Protein AF-A0A811N0Z6-F1 (afdb_monomer)

Radius of gyration: 37.52 Å; Cα contacts (8 Å, |Δi|>4): 22; chains: 1; bounding box: 80×69×91 Å

Foldseek 3Di:
DCVLVVVVVVDPPPVVVSVVVVVVVVVVVVVVVVVVVVVVVVLVVLLVVCCVVPPCVSVVDPDSCVVVVVVVVVVVVVVVVVVVVVVVVVVVVVPPDDDPDDPPDDDDDDDDDDDDDDDDDDDDDDDDDDD

InterPro domains:
  IPR015425 Formin, FH2 domain [PF02181] (10-78)
  IPR015425 Formin, FH2 domain [PS51444] (1-104)
  IPR027643 Formin-like family, p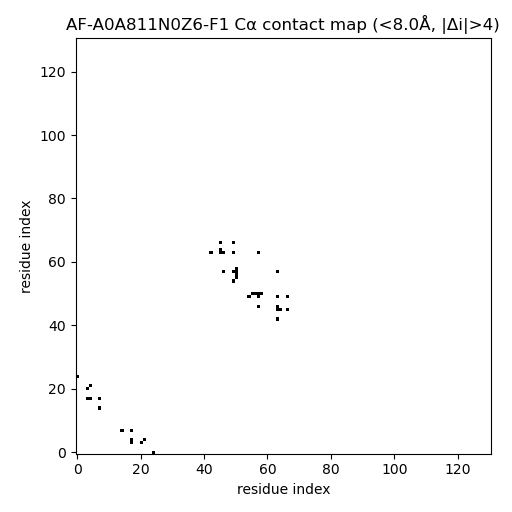lant [PTHR23213] (9-102)
  IPR042201 Formin, FH2 domain superfamily [G3DSA:1.20.58.2220] (2-93)

Nearest PDB structures (foldseek):
  7n61-assembly1_1E  TM=3.082E-01  e=3.067E+00  Chlamydomonas reinhardtii

Solvent-accessible surface area (backbone atoms only — not comparable to full-atom values): 8528 Å² total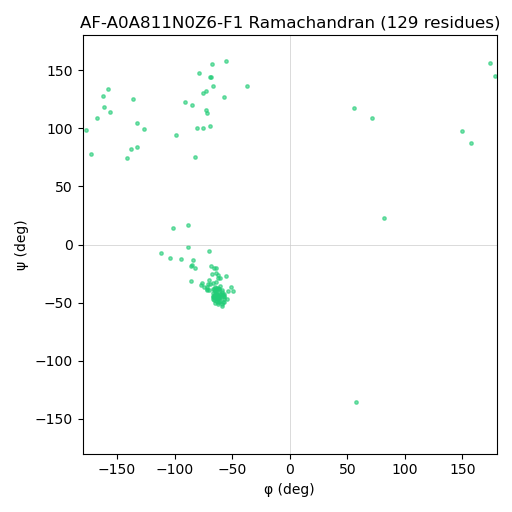; per-residue (Å²): 122,71,67,61,67,57,48,52,79,76,41,85,73,61,57,72,55,51,53,53,50,51,54,49,51,54,50,51,54,51,52,55,50,49,53,49,54,49,49,54,53,52,52,49,51,45,48,56,54,39,34,73,80,48,44,77,56,46,77,72,51,92,53,80,69,51,61,59,54,52,52,53,54,51,52,52,51,50,54,51,53,54,51,53,53,60,52,51,62,54,52,71,71,59,74,79,73,85,82,80,77,84,82,87,81,80,89,80,90,83,91,84,87,85,90,81,80,91,83,88,82,90,83,88,83,88,83,86,86,84,130

Secondary structure (DSSP, 8-state):
-HHHHHHHTT-STTHHHHHHHHHHHHHHHHHHHHHHHHHHHHHHHHHHHHHHHHTTHHHH-S-TTHHHHHHHHHHHHHHHHHHHHHHHHHHHHHTT-----------------------------------

pLDDT: mean 76.17, std 20.19, range [36.19, 98.56]

Structure (mmCIF, N/CA/C/O backbone):
data_AF-A0A811N0Z6-F1
#
_entry.id   AF-A0A811N0Z6-F1
#
loop_
_atom_site.group_PDB
_atom_site.id
_atom_site.type_symbol
_atom_site.label_atom_id
_atom_site.label_alt_id
_atom_site.label_comp_id
_atom_site.label_asym_id
_atom_site.label_entity_id
_atom_site.label_seq_id
_atom_site.pdbx_PDB_ins_code
_atom_site.Cartn_x
_atom_site.Cartn_y
_atom_site.Cartn_z
_atom_site.occupancy
_atom_site.B_iso_or_equiv
_atom_site.auth_seq_id
_atom_site.auth_comp_id
_atom_site.auth_asym_id
_atom_site.auth_atom_id
_atom_site.pdbx_PDB_model_num
ATOM 1 N N . MET A 1 1 ? -19.349 0.022 17.210 1.00 63.56 1 MET A N 1
ATOM 2 C CA . MET A 1 1 ? -18.604 -0.468 18.395 1.00 63.56 1 MET A CA 1
ATOM 3 C C . MET A 1 1 ? -19.168 0.039 19.726 1.00 63.56 1 MET A C 1
ATOM 5 O O . MET A 1 1 ? -19.389 -0.771 20.612 1.00 63.56 1 MET A O 1
ATOM 9 N N . LYS A 1 2 ? -19.481 1.335 19.881 1.00 74.19 2 LYS A N 1
ATOM 10 C CA . LYS A 1 2 ? -19.922 1.920 21.170 1.00 74.19 2 LYS A CA 1
ATOM 11 C C . LYS A 1 2 ? -21.257 1.392 21.732 1.00 74.19 2 LYS A C 1
ATOM 13 O O . LYS A 1 2 ? -21.490 1.503 22.930 1.00 74.19 2 LYS A O 1
ATOM 18 N N . SER A 1 3 ? -22.112 0.797 20.900 1.00 78.12 3 SER A N 1
ATOM 19 C CA . SER A 1 3 ? -23.455 0.347 21.294 1.00 78.12 3 SER A CA 1
ATOM 20 C C . SER A 1 3 ? -23.458 -0.767 22.351 1.00 78.12 3 SER A C 1
ATOM 22 O O . SER A 1 3 ? -24.340 -0.778 23.201 1.00 78.12 3 SER A O 1
ATOM 24 N N . ILE A 1 4 ? -22.460 -1.663 22.359 1.00 76.62 4 ILE A N 1
ATOM 25 C CA . ILE A 1 4 ? -22.379 -2.739 23.367 1.00 76.62 4 ILE A CA 1
ATOM 26 C C . ILE A 1 4 ? -22.007 -2.186 24.751 1.00 76.62 4 ILE A C 1
ATOM 28 O O . ILE A 1 4 ? -22.590 -2.596 25.751 1.00 76.62 4 ILE A O 1
ATOM 32 N N . LEU A 1 5 ? -21.112 -1.197 24.814 1.00 74.75 5 LEU A N 1
ATOM 33 C CA . LEU A 1 5 ? -20.751 -0.537 26.077 1.00 74.75 5 LEU A CA 1
ATOM 34 C C . LEU A 1 5 ? -21.913 0.289 26.653 1.00 74.75 5 LEU A C 1
ATOM 36 O O . LEU A 1 5 ? -21.991 0.512 27.859 1.00 74.75 5 LEU A O 1
ATOM 40 N N . LEU A 1 6 ? -22.831 0.751 25.799 1.00 78.25 6 LEU A N 1
ATOM 41 C CA . LEU A 1 6 ? -24.047 1.433 26.241 1.00 78.25 6 LEU A CA 1
ATOM 42 C C . LEU A 1 6 ? -25.034 0.452 26.895 1.00 78.25 6 LEU A C 1
ATOM 44 O O . LEU A 1 6 ? -25.679 0.800 27.881 1.00 78.25 6 LEU A O 1
ATOM 48 N N . LEU A 1 7 ? -25.112 -0.774 26.368 1.00 76.69 7 LEU A N 1
ATOM 49 C CA . LEU A 1 7 ? -25.979 -1.836 26.877 1.00 76.69 7 LEU A CA 1
ATOM 50 C C . LEU A 1 7 ? -25.492 -2.389 28.227 1.00 76.69 7 LEU A C 1
ATOM 52 O O . LEU A 1 7 ? -26.315 -2.688 29.087 1.00 76.69 7 LEU A O 1
ATOM 56 N N . GLU A 1 8 ? -24.173 -2.445 28.449 1.00 75.56 8 GLU A N 1
ATOM 57 C CA . GLU A 1 8 ? -23.574 -2.789 29.753 1.00 75.56 8 GLU A CA 1
ATOM 58 C C . GLU A 1 8 ? -24.119 -1.899 30.879 1.00 75.56 8 GLU A C 1
ATOM 60 O O . GLU A 1 8 ? -24.441 -2.375 31.963 1.00 75.56 8 GLU A O 1
ATOM 65 N N . LYS A 1 9 ? -24.296 -0.598 30.612 1.00 77.88 9 LYS A N 1
ATOM 66 C CA . LYS A 1 9 ? -24.842 0.344 31.602 1.00 77.88 9 LYS A CA 1
ATOM 67 C C . LYS A 1 9 ? -26.316 0.103 31.926 1.00 77.88 9 LYS A C 1
ATOM 69 O O . LYS A 1 9 ? -26.796 0.607 32.936 1.00 77.88 9 LYS A O 1
ATOM 74 N N . GLN A 1 10 ? -27.037 -0.612 31.067 1.00 80.19 10 GLN A N 1
ATOM 75 C CA . GLN A 1 10 ? -28.477 -0.844 31.183 1.00 80.19 10 GLN A CA 1
ATOM 76 C C . GLN A 1 10 ? -28.820 -2.257 31.677 1.00 80.19 10 GLN A C 1
ATOM 78 O O . GLN A 1 10 ? -29.968 -2.501 32.039 1.00 80.19 10 GLN A O 1
ATOM 83 N N . CYS A 1 11 ? -27.856 -3.184 31.721 1.00 72.69 11 CYS A N 1
ATOM 84 C CA . CYS A 1 11 ? -28.086 -4.569 32.122 1.00 72.69 11 CYS A CA 1
ATOM 85 C C . CYS A 1 11 ? -26.995 -5.068 33.078 1.00 72.69 11 CYS A C 1
ATOM 87 O O . CYS A 1 11 ? -25.808 -5.040 32.766 1.00 72.69 11 CYS A O 1
ATOM 89 N N . THR A 1 12 ? -27.396 -5.569 34.249 1.00 75.81 12 THR A N 1
ATOM 90 C CA . THR A 1 12 ? -26.465 -6.113 35.251 1.00 75.81 12 THR A CA 1
ATOM 91 C C . THR A 1 12 ? -26.102 -7.579 34.996 1.00 75.81 12 THR A C 1
ATOM 93 O O . THR A 1 12 ? -25.082 -8.047 35.497 1.00 75.81 12 THR A O 1
ATOM 96 N N . GLN A 1 13 ? -26.878 -8.301 34.182 1.00 83.19 13 GLN A N 1
ATOM 97 C CA . GLN A 1 13 ? -26.584 -9.675 33.771 1.00 83.19 13 GLN A CA 1
ATOM 98 C C . GLN A 1 13 ? -25.526 -9.697 32.654 1.00 83.19 13 GLN A C 1
ATOM 100 O O . GLN A 1 13 ? -25.473 -8.803 31.818 1.00 83.19 13 GLN A O 1
ATOM 105 N N . GLY A 1 14 ? -24.679 -10.731 32.616 1.00 83.94 14 GLY A N 1
ATOM 106 C CA . GLY A 1 14 ? -23.710 -10.901 31.525 1.00 83.94 14 GLY A CA 1
ATOM 107 C C . GLY A 1 14 ? -22.419 -10.085 31.664 1.00 83.94 14 GLY A C 1
ATOM 108 O O . GLY A 1 14 ? -21.730 -9.876 30.671 1.00 83.94 14 GLY A O 1
ATOM 109 N N . GLN A 1 15 ? -22.038 -9.674 32.879 1.00 86.19 15 GLN A N 1
ATOM 110 C CA . GLN A 1 15 ? -20.798 -8.918 33.145 1.00 86.19 15 GLN A CA 1
ATOM 111 C C . GLN A 1 15 ? -19.545 -9.547 32.514 1.00 86.19 15 GLN A C 1
ATOM 113 O O . GLN A 1 15 ? -18.727 -8.844 31.925 1.00 86.19 15 GLN A O 1
ATOM 118 N N . ASN A 1 16 ? -19.426 -10.879 32.549 1.00 89.56 16 ASN A N 1
ATOM 119 C CA . ASN A 1 16 ? -18.313 -11.590 31.911 1.00 89.56 16 ASN A CA 1
ATOM 120 C C . ASN A 1 16 ? -18.277 -11.381 30.389 1.00 89.56 16 ASN A C 1
ATOM 122 O O . ASN A 1 16 ? -17.199 -11.239 29.818 1.00 89.56 16 ASN A O 1
ATOM 126 N N . PHE A 1 17 ? -19.437 -11.334 29.728 1.00 89.31 17 PHE A N 1
ATOM 127 C CA . PHE A 1 17 ? -19.516 -11.039 28.299 1.00 89.31 17 PHE A CA 1
ATOM 128 C C . PHE A 1 17 ? -19.085 -9.597 28.014 1.00 89.31 17 PHE A C 1
ATOM 130 O O . PHE A 1 17 ? -18.256 -9.380 27.135 1.00 89.31 17 PHE A O 1
ATOM 137 N N . PHE A 1 18 ? -19.580 -8.622 28.784 1.00 89.44 18 PHE A N 1
ATOM 138 C CA . PHE A 1 18 ? -19.199 -7.218 28.609 1.00 89.44 18 PHE A CA 1
ATOM 139 C C . PHE A 1 18 ? -17.707 -6.980 28.861 1.00 89.44 18 PHE A C 1
ATOM 141 O O . PHE A 1 18 ? -17.079 -6.242 28.106 1.00 89.44 18 PHE A O 1
ATOM 148 N N . ALA A 1 19 ? -17.111 -7.647 29.855 1.00 88.94 19 ALA A N 1
ATOM 149 C CA . ALA A 1 19 ? -15.668 -7.612 30.086 1.00 88.94 19 ALA A CA 1
ATOM 150 C C . ALA A 1 19 ? -14.888 -8.112 28.860 1.00 88.94 19 ALA A C 1
ATOM 152 O O . ALA A 1 19 ? -14.066 -7.375 28.320 1.00 88.94 19 ALA A O 1
ATOM 153 N N . ARG A 1 20 ? -15.220 -9.306 28.346 1.00 92.19 20 ARG A N 1
ATOM 154 C CA . ARG A 1 20 ? -14.571 -9.859 27.143 1.00 92.19 20 ARG A CA 1
ATOM 155 C C . ARG A 1 20 ? -14.786 -8.992 25.909 1.00 92.19 20 ARG A C 1
ATOM 157 O O . ARG A 1 20 ? -13.869 -8.825 25.115 1.00 92.19 20 ARG A O 1
ATOM 164 N N . MET A 1 21 ? -15.978 -8.422 25.750 1.00 91.94 21 MET A N 1
ATOM 165 C CA . MET A 1 21 ? -16.281 -7.553 24.620 1.00 91.94 21 MET A CA 1
ATOM 166 C C . MET A 1 21 ? -15.521 -6.227 24.695 1.00 91.94 21 MET A C 1
ATOM 168 O O . MET A 1 21 ? -15.120 -5.695 23.667 1.00 91.94 21 MET A O 1
ATOM 172 N N . ARG A 1 22 ? -15.280 -5.691 25.893 1.00 89.12 22 ARG A N 1
ATOM 173 C CA . ARG A 1 22 ? -14.456 -4.491 26.080 1.00 89.12 22 ARG A CA 1
AT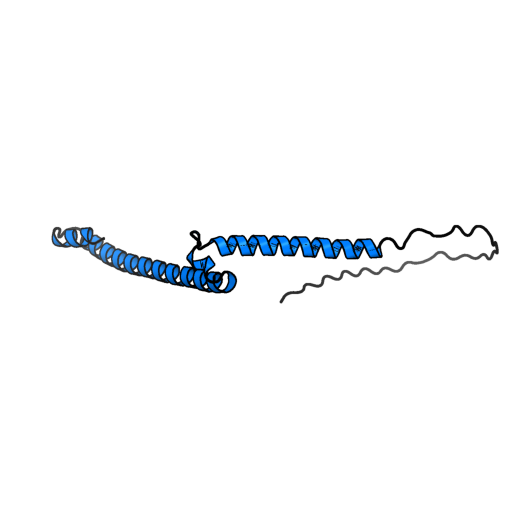OM 174 C C . ARG A 1 22 ? -13.019 -4.734 25.631 1.00 89.12 22 ARG A C 1
ATOM 176 O O . ARG A 1 22 ? -12.485 -3.920 24.884 1.00 89.12 22 ARG A O 1
ATOM 183 N N . ASP A 1 23 ? -12.437 -5.857 26.047 1.00 93.00 23 ASP A N 1
ATOM 184 C CA . ASP A 1 23 ? -11.080 -6.243 25.651 1.00 93.00 23 ASP A CA 1
ATOM 185 C C . ASP A 1 23 ? -11.004 -6.480 24.140 1.00 93.00 23 ASP A C 1
ATOM 187 O O . ASP A 1 23 ? -10.137 -5.923 23.473 1.00 93.00 23 ASP A O 1
ATOM 191 N N . PHE A 1 24 ? -11.977 -7.206 23.580 1.00 94.12 24 PHE A N 1
ATOM 192 C CA . PHE A 1 24 ? -12.081 -7.425 22.138 1.00 94.12 24 PHE A CA 1
ATOM 193 C C . PHE A 1 24 ? -12.171 -6.112 21.352 1.00 94.12 24 PHE A C 1
ATOM 195 O O . PHE A 1 24 ? -11.469 -5.940 20.362 1.00 94.12 24 PHE A O 1
ATOM 202 N N . LEU A 1 25 ? -13.021 -5.171 21.777 1.00 93.50 25 LEU A N 1
ATOM 203 C CA . LEU A 1 25 ? -13.174 -3.884 21.095 1.00 93.50 25 LEU A CA 1
ATOM 204 C C . LEU A 1 25 ? -11.900 -3.042 21.171 1.00 93.50 25 LEU A C 1
ATOM 206 O O . LEU A 1 25 ? -11.554 -2.393 20.187 1.00 93.50 25 LEU A O 1
ATOM 210 N N . LYS A 1 26 ? -11.209 -3.061 22.316 1.00 93.06 26 LYS A N 1
ATOM 211 C CA . LYS A 1 26 ? -9.928 -2.369 22.488 1.00 93.06 26 LYS A CA 1
ATOM 212 C C . LYS A 1 26 ? -8.870 -2.930 21.537 1.00 93.06 26 LYS A C 1
ATOM 214 O O . LYS A 1 26 ? -8.169 -2.155 20.895 1.00 93.06 26 LYS A O 1
ATOM 219 N N . GLU A 1 27 ? -8.785 -4.253 21.439 1.00 96.44 27 GLU A N 1
ATOM 220 C CA . GLU A 1 27 ? -7.851 -4.920 20.534 1.00 96.44 27 GLU A CA 1
ATOM 221 C C . GLU A 1 27 ? -8.197 -4.637 19.071 1.00 96.44 27 GLU A C 1
ATOM 223 O O . GLU A 1 27 ? -7.352 -4.190 18.305 1.00 96.44 27 GLU A O 1
ATOM 228 N N . ALA A 1 28 ? -9.469 -4.782 18.695 1.00 96.00 28 ALA A N 1
ATOM 229 C CA . ALA A 1 28 ? -9.928 -4.507 17.338 1.00 96.00 28 ALA A CA 1
ATOM 230 C C . ALA A 1 28 ? -9.658 -3.054 16.914 1.00 96.00 28 ALA A C 1
ATOM 232 O O . ALA A 1 28 ? -9.283 -2.805 15.772 1.00 96.00 28 ALA A O 1
ATOM 233 N N . GLU A 1 29 ? -9.831 -2.081 17.814 1.00 95.50 29 GLU A N 1
ATOM 234 C CA . GLU A 1 29 ? -9.508 -0.679 17.534 1.00 95.50 29 GLU A CA 1
ATOM 235 C C . GLU A 1 29 ? -8.001 -0.468 17.318 1.00 95.50 29 GLU A C 1
ATOM 237 O O . GLU A 1 29 ? -7.615 0.287 16.421 1.00 95.50 29 GLU A O 1
ATOM 242 N N . MET A 1 30 ? -7.156 -1.158 18.089 1.00 97.38 30 MET A N 1
ATOM 243 C CA . MET A 1 30 ? -5.703 -1.132 17.913 1.00 97.38 30 MET A CA 1
ATOM 244 C C . MET A 1 30 ? -5.288 -1.736 16.568 1.00 97.38 30 MET A C 1
ATOM 246 O O . MET A 1 30 ? -4.582 -1.081 15.804 1.00 97.38 30 MET A O 1
ATOM 250 N N . GLU A 1 31 ? -5.785 -2.929 16.250 1.00 98.19 31 GLU A N 1
ATOM 251 C CA . GLU A 1 31 ? -5.482 -3.650 15.011 1.00 98.19 31 GLU A CA 1
ATOM 252 C C . GLU A 1 31 ? -5.953 -2.882 13.770 1.00 98.19 31 GLU A C 1
ATOM 254 O O . GLU A 1 31 ? -5.199 -2.699 12.816 1.00 98.19 31 GLU A O 1
ATOM 259 N N . ILE A 1 32 ? -7.170 -2.325 13.793 1.00 97.50 32 ILE A N 1
ATOM 260 C CA . ILE A 1 32 ? -7.668 -1.486 12.690 1.00 97.50 32 ILE A CA 1
ATOM 261 C C . ILE A 1 32 ? -6.769 -0.266 12.495 1.00 97.50 32 ILE A C 1
ATOM 263 O O . ILE A 1 32 ? -6.467 0.106 11.360 1.00 97.50 32 ILE A O 1
ATOM 267 N N . LYS A 1 33 ? -6.336 0.376 13.584 1.00 98.06 33 LYS A N 1
ATOM 268 C CA . LYS A 1 33 ? -5.423 1.516 13.493 1.00 98.06 33 LYS A CA 1
ATOM 269 C C . LYS A 1 33 ? -4.081 1.099 12.891 1.00 98.06 33 LYS A C 1
ATOM 271 O O . LYS A 1 33 ? -3.572 1.817 12.035 1.00 98.06 33 LYS A O 1
ATOM 276 N N . GLN A 1 34 ? -3.544 -0.046 13.302 1.00 98.44 34 GLN A N 1
ATOM 277 C CA . GLN A 1 34 ? -2.285 -0.574 12.787 1.00 98.44 34 GLN A CA 1
ATOM 278 C C . GLN A 1 34 ? -2.366 -0.847 11.281 1.00 98.44 34 GLN A C 1
ATOM 280 O O . GLN A 1 34 ? -1.542 -0.330 10.529 1.00 98.44 34 GLN A O 1
ATOM 285 N N . VAL A 1 35 ? -3.407 -1.553 10.827 1.00 98.56 35 VAL A N 1
ATOM 286 C CA . VAL A 1 35 ? -3.636 -1.836 9.400 1.00 98.56 35 VAL A CA 1
ATOM 287 C C . VAL A 1 35 ? -3.719 -0.547 8.585 1.00 98.56 35 VAL A C 1
ATOM 289 O O . VAL A 1 35 ? -3.105 -0.455 7.526 1.00 98.56 35 VAL A O 1
ATOM 292 N N . ARG A 1 36 ? -4.415 0.480 9.087 1.00 98.19 36 ARG A N 1
ATOM 293 C CA . ARG A 1 36 ? -4.498 1.781 8.404 1.00 98.19 36 ARG A CA 1
ATOM 294 C C . ARG A 1 36 ? -3.147 2.488 8.318 1.00 98.19 36 ARG A C 1
ATOM 296 O O . ARG 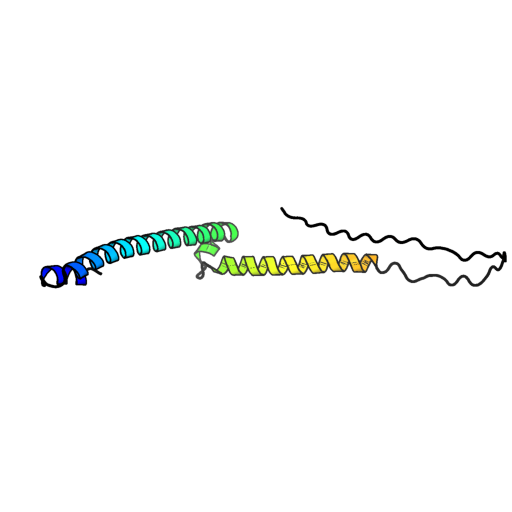A 1 36 ? -2.815 3.033 7.273 1.00 98.19 36 ARG A O 1
ATOM 303 N N . CYS A 1 37 ? -2.351 2.467 9.387 1.00 98.38 37 CYS A N 1
ATOM 304 C CA . CYS A 1 37 ? -1.003 3.037 9.359 1.00 98.38 37 CYS A CA 1
ATOM 305 C C . CYS A 1 37 ? -0.078 2.286 8.388 1.00 98.38 37 CYS A C 1
ATOM 307 O O . CYS A 1 37 ? 0.770 2.901 7.739 1.00 98.38 37 CYS A O 1
ATOM 309 N N . ASP A 1 38 ? -0.225 0.967 8.284 1.00 98.38 38 ASP A N 1
ATOM 310 C CA . ASP A 1 38 ? 0.553 0.150 7.357 1.00 98.38 38 ASP A CA 1
ATOM 311 C C . ASP A 1 38 ? 0.123 0.377 5.902 1.00 98.38 38 ASP A C 1
ATOM 313 O O . ASP A 1 38 ? 0.988 0.508 5.035 1.00 98.38 38 ASP A O 1
ATOM 317 N N . GLU A 1 39 ? -1.179 0.525 5.645 1.00 97.25 39 GLU A N 1
ATOM 318 C CA . GLU A 1 39 ? -1.729 0.935 4.348 1.00 97.25 39 GLU A CA 1
ATOM 319 C C . GLU A 1 39 ? -1.187 2.306 3.920 1.00 97.25 39 GLU A C 1
ATOM 321 O O . GLU A 1 39 ? -0.639 2.438 2.825 1.00 97.25 39 GLU A O 1
ATOM 326 N N . GLU A 1 40 ? -1.263 3.314 4.794 1.00 97.31 40 GLU A N 1
ATOM 327 C CA . GLU A 1 40 ? -0.741 4.660 4.526 1.00 97.31 40 GLU A CA 1
ATOM 328 C C . GLU A 1 40 ? 0.763 4.634 4.232 1.00 97.31 40 GLU A C 1
ATOM 330 O O . GLU A 1 40 ? 1.229 5.278 3.288 1.00 97.31 40 GLU A O 1
ATOM 335 N N . ARG A 1 41 ? 1.535 3.849 4.995 1.00 97.94 41 ARG A N 1
ATOM 336 C CA . ARG A 1 41 ? 2.979 3.701 4.781 1.00 97.94 41 ARG A CA 1
ATOM 337 C C . ARG A 1 41 ? 3.282 3.013 3.451 1.00 97.94 41 ARG A C 1
ATOM 339 O O . ARG A 1 41 ? 4.159 3.475 2.723 1.00 97.94 41 ARG A O 1
ATOM 346 N N . ALA A 1 42 ? 2.574 1.935 3.123 1.00 97.12 42 ALA A N 1
ATOM 347 C CA . ALA A 1 42 ? 2.761 1.203 1.874 1.00 97.12 42 ALA A CA 1
ATOM 348 C C . ALA A 1 42 ? 2.403 2.065 0.655 1.00 97.12 42 ALA A C 1
ATOM 350 O O . ALA A 1 42 ? 3.205 2.186 -0.272 1.00 97.12 42 ALA A O 1
ATOM 351 N N . LEU A 1 43 ? 1.244 2.726 0.677 1.00 94.50 43 LEU A N 1
ATOM 352 C CA . LEU A 1 43 ? 0.817 3.619 -0.402 1.00 94.50 43 LEU A CA 1
ATOM 353 C C . LEU A 1 43 ? 1.710 4.861 -0.513 1.00 94.50 43 LEU A C 1
ATOM 355 O O . LEU A 1 43 ? 1.974 5.318 -1.624 1.00 94.50 43 LEU A O 1
ATOM 359 N N . GLY A 1 44 ? 2.244 5.363 0.604 1.00 94.88 44 GLY A N 1
ATOM 360 C CA . GLY A 1 44 ? 3.262 6.413 0.608 1.00 94.88 44 GLY A CA 1
ATOM 361 C C . GLY A 1 44 ? 4.508 6.016 -0.186 1.00 94.88 44 GLY A C 1
ATOM 362 O O . GLY A 1 44 ? 4.956 6.778 -1.038 1.00 94.88 44 GLY A O 1
ATOM 363 N N . ARG A 1 45 ? 5.010 4.786 -0.001 1.00 95.50 45 ARG A N 1
ATOM 364 C CA . ARG A 1 45 ? 6.137 4.262 -0.796 1.00 95.50 45 ARG A CA 1
ATOM 365 C C . ARG A 1 45 ? 5.806 4.134 -2.276 1.00 95.50 45 ARG A C 1
ATOM 367 O O . ARG A 1 45 ? 6.617 4.509 -3.116 1.00 95.50 45 ARG A O 1
ATOM 374 N N . VAL A 1 46 ? 4.619 3.625 -2.603 1.00 93.75 46 VAL A N 1
ATOM 375 C CA . VAL A 1 46 ? 4.161 3.525 -3.998 1.00 93.75 46 VAL A CA 1
ATOM 376 C C . VAL A 1 46 ? 4.142 4.905 -4.652 1.00 93.75 46 VAL A C 1
ATOM 378 O O . VAL A 1 46 ? 4.628 5.054 -5.772 1.00 93.75 46 VAL A O 1
ATOM 381 N N . LYS A 1 47 ? 3.649 5.922 -3.940 1.00 92.44 47 LYS A N 1
ATOM 382 C CA . LYS A 1 47 ? 3.648 7.306 -4.411 1.00 92.44 47 LYS A CA 1
ATOM 383 C C . LYS A 1 47 ? 5.066 7.834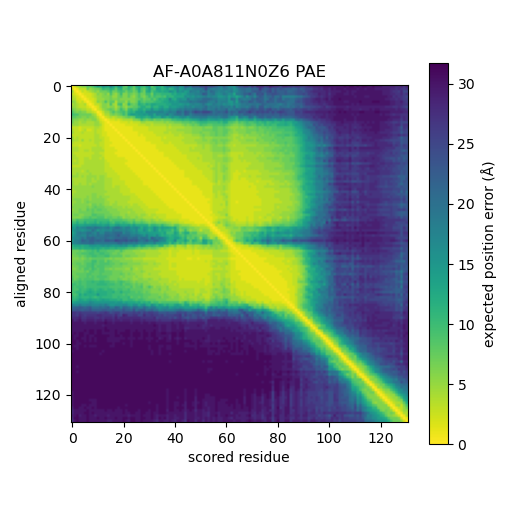 -4.638 1.00 92.44 47 LYS A C 1
ATOM 385 O O . LYS A 1 47 ? 5.332 8.315 -5.730 1.00 92.44 47 LYS A O 1
ATOM 390 N N . GLU A 1 48 ? 5.968 7.695 -3.663 1.00 92.75 48 GLU A N 1
ATOM 391 C CA . GLU A 1 48 ? 7.374 8.126 -3.782 1.00 92.75 48 GLU A CA 1
ATOM 392 C C . GLU A 1 48 ? 8.055 7.517 -5.021 1.00 92.75 48 GLU A C 1
ATOM 394 O O . GLU A 1 48 ? 8.690 8.222 -5.804 1.00 92.75 48 GLU A O 1
ATOM 399 N N . ILE A 1 49 ? 7.885 6.208 -5.232 1.00 92.38 49 ILE A N 1
ATOM 400 C CA . ILE A 1 49 ? 8.458 5.493 -6.381 1.00 92.38 49 ILE A CA 1
ATOM 401 C C . ILE A 1 49 ? 7.820 5.967 -7.690 1.00 92.38 49 ILE A C 1
ATOM 403 O O . ILE A 1 49 ? 8.520 6.206 -8.675 1.00 92.38 49 ILE A O 1
ATOM 407 N N . THR A 1 50 ? 6.495 6.109 -7.718 1.00 91.31 50 THR A N 1
ATOM 408 C CA . THR A 1 50 ? 5.782 6.528 -8.931 1.00 91.31 50 THR A CA 1
ATOM 409 C C . THR A 1 50 ? 6.171 7.953 -9.315 1.00 91.31 50 THR A C 1
ATOM 411 O O . THR A 1 50 ? 6.479 8.195 -10.477 1.00 91.31 50 THR A O 1
ATOM 414 N N . GLU A 1 51 ? 6.256 8.876 -8.353 1.00 90.44 51 GLU A N 1
ATOM 415 C CA . GLU A 1 51 ? 6.728 10.249 -8.572 1.00 90.44 51 GLU A CA 1
ATOM 416 C C . GLU A 1 51 ? 8.179 10.288 -9.068 1.00 90.44 51 GLU A C 1
ATOM 418 O O . GLU A 1 51 ? 8.489 11.069 -9.964 1.00 90.44 51 GLU A O 1
ATOM 423 N N . TYR A 1 52 ? 9.058 9.420 -8.556 1.00 91.50 52 TYR A N 1
ATOM 424 C CA . TYR A 1 52 ? 10.443 9.337 -9.025 1.00 91.50 52 TYR A CA 1
ATOM 425 C C . TYR A 1 52 ? 10.544 8.970 -10.515 1.00 91.50 52 TYR A C 1
ATOM 427 O O . TYR A 1 52 ? 11.301 9.601 -11.251 1.00 91.50 52 TYR A O 1
ATOM 435 N N . PHE A 1 53 ? 9.778 7.974 -10.975 1.00 88.50 53 PHE A N 1
ATOM 436 C CA . PHE A 1 53 ? 9.843 7.512 -12.368 1.00 88.50 53 PHE A CA 1
ATOM 437 C C . PHE A 1 53 ? 8.951 8.307 -13.334 1.00 88.50 53 PHE A C 1
ATOM 439 O O . PHE A 1 53 ? 9.292 8.422 -14.508 1.00 88.50 53 PHE A O 1
ATOM 446 N N . HIS A 1 54 ? 7.807 8.824 -12.873 1.00 87.25 54 HIS A N 1
ATOM 447 C CA . HIS A 1 54 ? 6.772 9.424 -13.730 1.00 87.25 54 HIS A CA 1
ATOM 448 C C . HIS A 1 54 ? 6.625 10.944 -13.530 1.00 87.25 54 HIS A C 1
ATOM 450 O O . HIS A 1 54 ? 5.911 11.594 -14.295 1.00 87.25 54 HIS A O 1
ATOM 456 N N . GLY A 1 55 ? 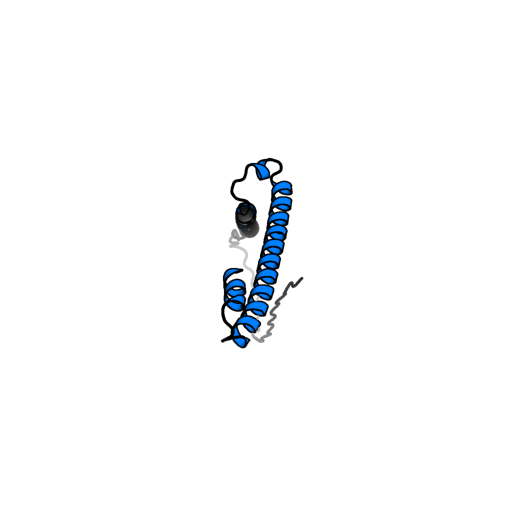7.296 11.540 -12.539 1.00 87.12 55 GLY A N 1
ATOM 457 C CA . GLY A 1 55 ? 7.234 12.979 -12.274 1.00 87.12 55 GLY A CA 1
ATOM 458 C C . GLY A 1 55 ? 5.804 13.463 -12.020 1.00 87.12 55 GLY A C 1
ATOM 459 O O . GLY A 1 55 ? 5.034 12.823 -11.305 1.00 87.12 55 GLY A O 1
ATOM 460 N N . ASP A 1 56 ? 5.422 14.588 -12.631 1.00 79.62 56 ASP A N 1
ATOM 461 C CA . ASP A 1 56 ? 4.081 15.166 -12.458 1.00 79.62 56 ASP A CA 1
ATOM 462 C C . ASP A 1 56 ? 2.948 14.299 -13.033 1.00 79.62 56 ASP A C 1
ATOM 464 O O . ASP A 1 56 ? 1.819 14.404 -12.556 1.00 79.62 56 ASP A O 1
ATOM 468 N N . ALA A 1 57 ? 3.232 13.371 -13.958 1.00 73.75 57 ALA A N 1
ATOM 469 C CA . ALA A 1 57 ? 2.223 12.432 -14.457 1.00 73.75 57 ALA A CA 1
ATOM 470 C C . ALA A 1 57 ? 1.703 11.494 -13.349 1.00 73.75 57 ALA A C 1
ATOM 472 O O . ALA A 1 57 ? 0.556 11.054 -13.398 1.00 73.75 57 ALA A O 1
ATOM 473 N N . ALA A 1 58 ? 2.498 11.258 -12.295 1.00 72.38 58 ALA A N 1
ATOM 474 C CA . ALA A 1 58 ? 2.082 10.477 -11.129 1.00 72.38 58 ALA A CA 1
ATOM 475 C C . ALA A 1 58 ? 0.897 11.106 -10.372 1.00 72.38 58 ALA A C 1
ATOM 477 O O . ALA A 1 58 ? 0.147 10.397 -9.704 1.00 72.38 58 ALA A O 1
ATOM 478 N N . LYS A 1 59 ? 0.719 12.432 -10.463 1.00 70.69 59 LYS A N 1
ATOM 479 C CA . LYS A 1 59 ? -0.373 13.164 -9.797 1.00 70.69 59 LYS A CA 1
ATOM 480 C C . LYS A 1 59 ? -1.687 13.106 -10.577 1.00 70.69 59 LYS A C 1
ATOM 482 O O . LYS A 1 59 ? -2.742 13.330 -9.990 1.00 70.69 59 LYS A O 1
ATOM 487 N N . GLU A 1 60 ? -1.623 12.811 -11.874 1.00 68.88 60 GLU A N 1
ATOM 488 C CA . GLU A 1 60 ? -2.785 12.660 -12.760 1.00 68.88 60 GLU A CA 1
ATOM 489 C C . GLU A 1 60 ? -3.241 11.195 -12.891 1.00 68.88 60 GLU A C 1
ATOM 491 O O . GLU A 1 60 ? -4.336 10.919 -13.383 1.00 68.88 60 GLU A O 1
ATOM 496 N N . GLU A 1 61 ? -2.427 10.238 -12.430 1.00 67.50 61 GLU A N 1
ATOM 497 C CA . GLU A 1 61 ? -2.724 8.809 -12.516 1.00 67.50 61 GLU A CA 1
ATOM 498 C C . GLU A 1 61 ? -3.848 8.408 -11.538 1.00 67.50 61 GLU A C 1
ATOM 500 O O . GLU A 1 61 ? -3.677 8.378 -10.319 1.00 67.50 61 GLU A O 1
ATOM 505 N N . ALA A 1 62 ? -5.003 8.002 -12.077 1.00 75.62 62 ALA A N 1
ATOM 506 C CA . ALA A 1 62 ? -6.151 7.517 -11.298 1.00 75.62 62 ALA A CA 1
ATOM 507 C C . ALA A 1 62 ? -5.928 6.141 -10.626 1.00 75.62 62 ALA A C 1
ATOM 509 O O . ALA A 1 62 ? -6.786 5.660 -9.881 1.00 75.62 62 ALA A O 1
ATOM 510 N N . HIS A 1 63 ? -4.797 5.482 -10.897 1.00 86.00 63 HIS A N 1
ATOM 511 C CA . HIS A 1 63 ? -4.519 4.102 -10.499 1.00 86.00 63 HIS A CA 1
ATOM 512 C C . HIS A 1 63 ? -3.125 3.963 -9.857 1.00 86.00 63 HIS A C 1
ATOM 514 O O . HIS A 1 63 ? -2.185 3.532 -10.525 1.00 86.00 63 HIS A O 1
ATOM 520 N N . PRO A 1 64 ? -2.983 4.237 -8.544 1.00 84.62 64 PRO A N 1
ATOM 521 C CA . PRO A 1 64 ? -1.691 4.236 -7.844 1.00 84.62 64 PRO A CA 1
ATOM 522 C C . PRO A 1 64 ? -0.883 2.935 -7.969 1.00 84.62 64 PRO A C 1
ATOM 524 O O . PRO A 1 64 ? 0.339 2.950 -7.902 1.00 84.62 64 PRO A O 1
ATOM 527 N N . LEU A 1 65 ? -1.547 1.794 -8.173 1.00 91.44 65 LEU A N 1
ATOM 528 C CA . LEU A 1 65 ? -0.895 0.482 -8.264 1.00 91.44 65 LEU A CA 1
ATOM 529 C C . LEU A 1 65 ? -0.435 0.112 -9.683 1.00 91.44 65 LEU A C 1
ATOM 531 O O . LEU A 1 65 ? 0.172 -0.942 -9.872 1.00 91.44 65 LEU A O 1
ATOM 535 N N . ARG A 1 66 ? -0.690 0.955 -10.692 1.00 90.81 66 ARG A N 1
ATOM 536 C CA . ARG A 1 66 ? -0.320 0.664 -12.086 1.00 90.81 66 ARG A CA 1
ATOM 537 C C . ARG A 1 66 ? 1.189 0.516 -12.276 1.00 90.81 6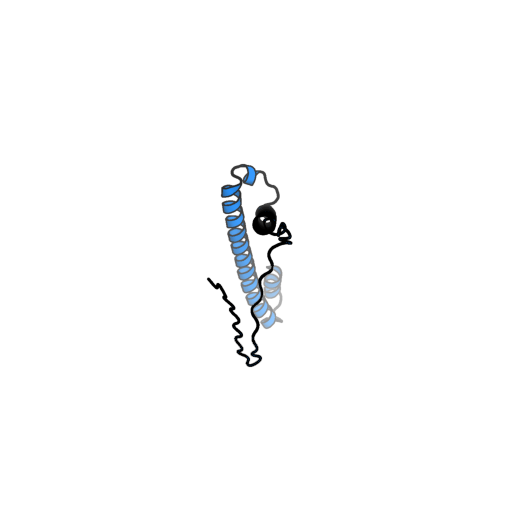6 ARG A C 1
ATOM 539 O O . ARG A 1 66 ? 1.612 -0.272 -13.120 1.00 90.81 66 ARG A O 1
ATOM 546 N N . ILE A 1 67 ? 1.991 1.190 -11.450 1.00 91.56 67 ILE A N 1
ATOM 547 C CA . ILE A 1 67 ? 3.454 1.081 -11.459 1.00 91.56 67 ILE A CA 1
ATOM 548 C C . ILE A 1 67 ? 3.933 -0.379 -11.392 1.00 91.56 67 ILE A C 1
ATOM 550 O O . ILE A 1 67 ? 4.867 -0.749 -12.097 1.00 91.56 67 ILE A O 1
ATOM 554 N N . PHE A 1 68 ? 3.247 -1.247 -10.639 1.00 94.50 68 PHE A N 1
ATOM 555 C CA . PHE A 1 68 ? 3.601 -2.666 -10.548 1.00 94.50 68 PHE A CA 1
ATOM 556 C C . PHE A 1 68 ? 3.401 -3.410 -11.872 1.00 94.50 68 PHE A C 1
ATOM 558 O O . PHE A 1 68 ? 4.221 -4.254 -12.228 1.00 94.50 68 PHE A O 1
ATOM 565 N N . MET A 1 69 ? 2.338 -3.091 -12.617 1.00 94.62 69 MET A N 1
ATOM 566 C CA . MET A 1 69 ? 2.107 -3.675 -13.942 1.00 94.62 69 MET A CA 1
ATOM 567 C C . MET A 1 69 ? 3.173 -3.212 -14.929 1.00 94.62 69 MET A C 1
ATOM 569 O O . MET A 1 69 ? 3.744 -4.038 -15.631 1.00 94.62 69 MET A O 1
ATOM 573 N N . VAL A 1 70 ? 3.484 -1.913 -14.927 1.00 92.56 70 VAL A N 1
ATOM 574 C CA . VAL A 1 70 ? 4.514 -1.336 -15.801 1.00 92.56 70 VAL A CA 1
ATOM 575 C C . VAL A 1 70 ? 5.863 -2.009 -15.560 1.00 92.56 70 VAL A C 1
ATOM 577 O O . VAL A 1 70 ? 6.491 -2.469 -16.509 1.00 92.56 70 VAL A O 1
ATOM 580 N N . VAL A 1 71 ? 6.286 -2.130 -14.297 1.00 94.94 71 VAL A N 1
ATOM 581 C CA . VAL A 1 71 ? 7.554 -2.783 -13.940 1.00 94.94 71 VAL A CA 1
ATOM 582 C C . VAL A 1 71 ? 7.553 -4.256 -14.349 1.00 94.94 71 VAL A C 1
ATOM 584 O O . VAL A 1 71 ? 8.510 -4.711 -14.970 1.00 94.94 71 VAL A O 1
ATOM 587 N N . ARG A 1 72 ? 6.479 -5.003 -14.059 1.00 97.25 72 ARG A N 1
ATOM 588 C CA . ARG A 1 72 ? 6.355 -6.416 -14.455 1.00 97.25 72 ARG A CA 1
ATOM 589 C C . ARG A 1 72 ? 6.484 -6.592 -15.969 1.00 97.25 72 ARG A C 1
ATOM 591 O O . ARG A 1 72 ? 7.232 -7.458 -16.425 1.00 97.25 72 ARG A O 1
ATOM 598 N N . ASP A 1 73 ? 5.750 -5.798 -16.737 1.00 97.88 73 ASP A N 1
ATOM 599 C CA . ASP A 1 73 ? 5.685 -5.931 -18.192 1.00 97.88 73 ASP A CA 1
ATOM 600 C C . ASP A 1 73 ? 7.015 -5.508 -18.835 1.00 97.88 73 ASP A C 1
ATOM 602 O O . ASP A 1 73 ? 7.515 -6.193 -19.727 1.00 97.88 73 ASP A O 1
ATOM 606 N N . PHE A 1 74 ? 7.645 -4.448 -18.318 1.00 97.06 74 PHE A N 1
ATOM 607 C CA . PHE A 1 74 ? 8.979 -4.022 -18.737 1.00 97.06 74 PHE A CA 1
ATOM 608 C C . PHE A 1 74 ? 10.036 -5.107 -18.491 1.00 97.06 74 PHE A C 1
ATOM 610 O O . PHE A 1 74 ? 10.786 -5.448 -19.402 1.00 97.06 74 PHE A O 1
ATOM 617 N N . LEU A 1 75 ? 10.067 -5.700 -17.292 1.00 97.75 75 LEU A N 1
ATOM 618 C CA . LEU A 1 75 ? 11.007 -6.781 -16.975 1.00 97.75 75 LEU A CA 1
ATOM 619 C C . LEU A 1 75 ? 10.764 -8.028 -17.834 1.00 97.75 75 LEU A C 1
ATOM 621 O O . LEU A 1 75 ? 11.720 -8.661 -18.270 1.00 97.75 75 LEU A O 1
ATOM 625 N N . SER A 1 76 ? 9.502 -8.350 -18.128 1.00 98.31 76 SER A N 1
ATOM 626 C CA . SER A 1 76 ? 9.153 -9.472 -19.012 1.00 98.31 76 SER A CA 1
ATOM 627 C C . SER A 1 76 ? 9.645 -9.239 -20.444 1.00 98.31 76 SER A C 1
ATOM 629 O O . SER A 1 76 ? 10.158 -10.153 -21.087 1.00 98.31 76 SER A O 1
ATOM 631 N N . MET A 1 77 ? 9.525 -8.005 -20.943 1.00 98.25 77 MET A N 1
ATOM 632 C CA . MET A 1 77 ? 10.052 -7.623 -22.253 1.00 98.25 77 MET A CA 1
ATOM 633 C C . MET A 1 77 ? 11.583 -7.689 -22.284 1.00 98.25 77 MET A C 1
ATOM 635 O O . MET A 1 77 ? 12.144 -8.225 -23.236 1.00 98.25 77 MET A O 1
ATOM 639 N N . LEU A 1 78 ? 12.258 -7.189 -21.244 1.00 98.00 78 LEU A N 1
ATOM 640 C CA . LEU A 1 78 ? 13.715 -7.277 -21.134 1.00 98.00 78 LEU A CA 1
ATOM 641 C C . LEU A 1 78 ? 14.204 -8.728 -21.116 1.00 98.00 78 LEU A C 1
ATOM 643 O O . LEU A 1 78 ? 15.136 -9.057 -21.844 1.00 98.00 78 LEU A O 1
ATOM 647 N N . ASP A 1 79 ? 13.565 -9.598 -20.333 1.00 97.38 79 ASP A N 1
ATOM 648 C CA . ASP A 1 79 ? 13.887 -11.029 -20.294 1.00 97.38 79 ASP A CA 1
ATOM 649 C C . ASP A 1 79 ? 13.770 -11.672 -21.684 1.00 97.38 79 ASP A C 1
ATOM 651 O O . ASP A 1 79 ? 14.665 -12.403 -22.117 1.00 97.38 79 ASP A O 1
ATOM 655 N N . HIS A 1 80 ? 12.706 -11.348 -22.423 1.00 97.00 80 HIS A N 1
ATOM 656 C CA . HIS A 1 80 ? 12.516 -11.851 -23.778 1.00 97.00 80 HIS A CA 1
ATOM 657 C C . HIS A 1 80 ? 13.622 -11.385 -24.733 1.00 97.00 80 HIS A C 1
ATOM 659 O O . HIS A 1 80 ? 14.240 -12.218 -25.397 1.00 97.00 80 HIS A O 1
ATOM 665 N N . VAL A 1 81 ? 13.927 -10.085 -24.751 1.00 96.62 81 VAL A N 1
ATOM 666 C CA . VAL A 1 81 ? 14.973 -9.517 -25.615 1.00 96.62 81 VAL A CA 1
ATOM 667 C C . VAL A 1 81 ? 16.348 -10.107 -25.281 1.00 96.62 81 VAL A C 1
ATOM 669 O O . VAL A 1 81 ? 17.095 -10.476 -26.186 1.00 96.62 81 VAL A O 1
ATOM 672 N N . CYS A 1 82 ? 16.681 -10.279 -23.998 1.00 95.25 82 CYS A N 1
ATOM 673 C CA . CYS A 1 82 ? 17.931 -10.921 -23.581 1.00 95.25 82 CYS A CA 1
ATOM 674 C C . CYS A 1 82 ? 18.053 -12.359 -24.117 1.00 95.25 82 CYS A C 1
ATOM 676 O O . CYS A 1 82 ? 19.123 -12.764 -24.581 1.00 95.25 82 CYS A O 1
ATOM 678 N N . LYS A 1 83 ? 16.957 -13.128 -24.094 1.00 94.50 83 LYS A N 1
ATOM 679 C CA . LYS A 1 83 ? 16.921 -14.495 -24.637 1.00 94.50 83 LYS A CA 1
ATOM 680 C C . LYS A 1 83 ? 17.099 -14.519 -26.152 1.00 94.50 83 LYS A C 1
ATOM 682 O O . LYS A 1 83 ? 17.825 -15.376 -26.652 1.00 94.50 83 LYS A O 1
ATOM 687 N N . GLU A 1 84 ? 16.473 -13.596 -26.876 1.00 93.62 84 GLU A N 1
ATOM 688 C CA . GLU A 1 84 ? 16.622 -13.498 -28.332 1.00 93.62 84 GLU A CA 1
ATOM 689 C C . GLU A 1 84 ? 18.065 -13.184 -28.740 1.00 93.62 84 GLU A C 1
ATOM 691 O O . GLU A 1 84 ? 18.617 -13.858 -29.611 1.00 93.62 84 GLU A O 1
ATOM 696 N N . VAL A 1 85 ? 18.705 -12.221 -28.069 1.00 91.94 85 VAL A N 1
ATOM 697 C CA . VAL A 1 85 ? 20.107 -11.858 -28.335 1.00 91.94 85 VAL A CA 1
ATOM 698 C C . VAL A 1 85 ? 21.039 -13.046 -28.071 1.00 91.94 85 VAL A C 1
ATOM 700 O O . VAL A 1 85 ? 21.866 -13.383 -28.917 1.00 91.94 85 VAL A O 1
ATOM 703 N N . SER A 1 86 ? 20.850 -13.754 -26.953 1.00 87.69 86 SER A N 1
ATOM 704 C CA . SER A 1 86 ? 21.644 -14.945 -26.617 1.00 87.69 86 SER A CA 1
ATOM 705 C C . SER A 1 86 ? 21.520 -16.068 -27.661 1.00 87.69 86 SER A C 1
ATOM 707 O O . SER A 1 86 ? 22.492 -16.770 -27.955 1.00 87.69 86 SER A O 1
ATOM 709 N N . GLN A 1 87 ? 20.337 -16.233 -28.261 1.00 80.69 87 GLN A N 1
ATOM 710 C CA . GLN A 1 87 ? 20.112 -17.214 -29.325 1.00 80.69 87 GLN A CA 1
ATOM 711 C C . GLN A 1 87 ? 20.722 -16.777 -30.663 1.00 80.69 87 GLN A C 1
ATOM 713 O O . GLN A 1 87 ? 21.272 -17.617 -31.378 1.00 80.69 87 GLN A O 1
ATOM 718 N N . GLN A 1 88 ? 20.692 -15.482 -30.994 1.00 69.50 88 GLN A N 1
ATOM 719 C CA . GLN A 1 88 ? 21.308 -14.972 -32.222 1.00 69.50 88 GLN A CA 1
ATOM 720 C C . GLN A 1 88 ? 22.832 -15.159 -32.238 1.00 69.50 88 GLN A C 1
ATOM 722 O O . GLN A 1 88 ? 23.371 -15.613 -33.256 1.00 69.50 88 GLN A O 1
ATOM 727 N N . ASP A 1 89 ? 23.506 -14.936 -31.106 1.00 60.22 89 ASP A N 1
ATOM 728 C CA . ASP A 1 89 ? 24.952 -15.168 -30.952 1.00 60.22 89 ASP A CA 1
ATOM 729 C C . ASP A 1 89 ? 25.351 -16.639 -31.189 1.00 60.22 89 ASP A C 1
ATOM 731 O O . ASP A 1 89 ? 26.441 -16.933 -31.686 1.00 60.22 89 ASP A O 1
ATOM 735 N N . ARG A 1 90 ? 24.450 -17.592 -30.912 1.00 57.84 90 ARG A N 1
ATOM 736 C CA . ARG A 1 90 ? 24.663 -19.029 -31.169 1.00 57.84 90 ARG A CA 1
ATOM 737 C C . ARG A 1 90 ? 24.508 -19.398 -32.648 1.00 57.84 90 ARG A C 1
ATOM 739 O O . ARG A 1 90 ? 25.219 -20.278 -33.132 1.00 57.84 90 ARG A O 1
ATOM 746 N N . THR A 1 91 ? 23.629 -18.725 -33.390 1.00 53.16 91 THR A N 1
ATOM 747 C CA . THR A 1 91 ? 23.418 -18.987 -34.828 1.00 53.16 91 THR A CA 1
ATOM 748 C C . THR A 1 91 ? 24.503 -18.407 -35.735 1.00 53.16 91 THR A C 1
ATOM 750 O O . THR A 1 91 ? 24.864 -19.051 -36.721 1.00 53.16 91 THR A O 1
ATOM 753 N N . VAL A 1 92 ? 25.083 -17.246 -35.410 1.00 54.94 92 VAL A N 1
ATOM 754 C CA . VAL A 1 92 ? 26.145 -16.640 -36.242 1.00 54.94 92 VAL A CA 1
ATOM 755 C C . VAL A 1 92 ? 27.452 -17.443 -36.165 1.00 54.94 92 VAL A C 1
ATOM 757 O O . VAL A 1 92 ? 28.166 -17.565 -37.159 1.00 54.94 92 VAL A O 1
ATOM 760 N N . VAL A 1 93 ? 27.726 -18.096 -35.031 1.00 54.88 93 VAL A N 1
ATOM 761 C CA . VAL A 1 93 ? 28.907 -18.966 -34.850 1.00 54.88 93 VAL A CA 1
ATOM 762 C C . VAL A 1 93 ? 28.680 -20.396 -35.384 1.00 54.88 93 VAL A C 1
ATOM 764 O O . VAL A 1 93 ? 29.634 -21.142 -35.605 1.00 54.88 93 VAL A O 1
ATOM 767 N N . GLY A 1 94 ? 27.431 -20.785 -35.674 1.00 53.31 94 GLY A N 1
ATOM 768 C CA . GLY A 1 94 ? 27.079 -22.102 -36.224 1.00 53.31 94 GLY A CA 1
ATOM 769 C C . GLY A 1 94 ? 27.169 -22.223 -37.752 1.00 53.31 94 GLY A C 1
ATOM 770 O O . GLY A 1 94 ? 27.281 -23.331 -38.274 1.00 53.31 94 GLY A O 1
ATOM 771 N N . SER A 1 95 ? 27.184 -21.109 -38.492 1.00 51.50 95 SER A N 1
ATOM 772 C CA . SER A 1 95 ? 27.184 -21.120 -39.968 1.00 51.50 95 SER A CA 1
ATOM 773 C C . SER A 1 95 ? 28.585 -21.188 -40.605 1.00 51.50 95 SER A C 1
ATOM 775 O O . SER A 1 95 ? 28.744 -20.905 -41.792 1.00 51.50 95 SER A O 1
ATOM 777 N N . ALA A 1 96 ? 29.616 -21.575 -39.848 1.00 57.41 96 ALA A N 1
ATOM 778 C CA . ALA A 1 96 ? 30.989 -21.731 -40.348 1.00 57.41 96 ALA A CA 1
ATOM 779 C C . ALA A 1 96 ? 31.394 -23.194 -40.613 1.00 57.41 96 ALA A C 1
ATOM 781 O O . ALA A 1 96 ? 32.578 -23.497 -40.775 1.00 57.41 96 ALA A O 1
ATOM 782 N N . ARG A 1 97 ? 30.444 -24.137 -40.654 1.00 60.62 97 ARG A N 1
ATOM 783 C CA . ARG A 1 97 ? 30.746 -25.553 -40.911 1.00 60.62 97 ARG A CA 1
ATOM 784 C C . ARG A 1 97 ? 29.751 -26.195 -41.868 1.00 60.62 97 ARG A C 1
ATOM 786 O O . ARG A 1 97 ? 28.868 -26.915 -41.434 1.00 60.62 97 ARG A O 1
ATOM 793 N N . SER A 1 98 ? 29.953 -26.001 -43.171 1.00 58.09 98 SER A N 1
ATOM 794 C CA . SER A 1 98 ? 29.857 -27.105 -44.141 1.00 58.09 98 SER A CA 1
ATOM 795 C C . SER A 1 98 ? 30.314 -26.667 -45.535 1.00 58.09 98 SER A C 1
ATOM 797 O O . SER A 1 98 ? 29.512 -26.436 -46.427 1.00 58.09 98 SER A O 1
ATOM 799 N N . PHE A 1 99 ? 31.628 -26.584 -45.733 1.00 47.59 99 PHE A N 1
ATOM 800 C CA . PHE A 1 99 ? 32.233 -26.850 -47.039 1.00 47.59 99 PHE A CA 1
ATOM 801 C C . PHE A 1 99 ? 33.544 -27.598 -46.797 1.00 47.59 99 PHE A C 1
ATO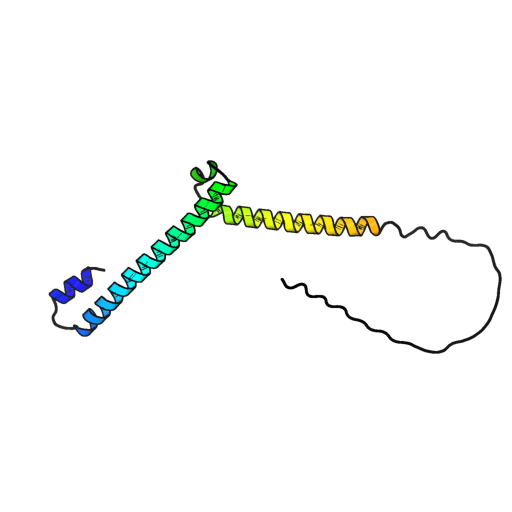M 803 O O . PHE A 1 99 ? 34.637 -27.045 -46.880 1.00 47.59 99 PHE A O 1
ATOM 810 N N . ARG A 1 100 ? 33.443 -28.886 -46.445 1.00 59.31 100 ARG A N 1
ATOM 811 C CA . ARG A 1 100 ? 34.583 -29.797 -46.589 1.00 59.31 100 ARG A CA 1
ATOM 812 C C . ARG A 1 100 ? 34.682 -30.108 -48.082 1.00 59.31 100 ARG A C 1
ATOM 814 O O . ARG A 1 100 ? 33.885 -30.881 -48.604 1.00 59.31 100 ARG A O 1
ATOM 821 N N . MET A 1 101 ? 35.602 -29.447 -48.783 1.00 52.38 101 MET A N 1
ATOM 822 C CA . MET A 1 101 ? 35.912 -29.786 -50.171 1.00 52.38 101 MET A CA 1
ATOM 823 C C . MET A 1 101 ? 36.324 -31.262 -50.245 1.00 52.38 101 MET A C 1
ATOM 825 O O . MET A 1 101 ? 37.193 -31.707 -49.494 1.00 52.38 101 MET A O 1
ATOM 829 N N . SER A 1 102 ? 35.677 -32.026 -51.126 1.00 47.28 102 SER A N 1
ATOM 830 C CA . SER A 1 102 ? 36.021 -33.424 -51.389 1.00 47.28 102 SER A CA 1
ATOM 831 C C . SER A 1 102 ? 37.374 -33.482 -52.100 1.00 47.28 102 SER A C 1
ATOM 833 O O . SER A 1 102 ? 37.470 -33.204 -53.294 1.00 47.28 102 SER A O 1
ATOM 835 N N . ALA A 1 103 ? 38.436 -33.807 -51.363 1.00 46.62 103 ALA A N 1
ATOM 836 C CA . ALA A 1 103 ? 39.759 -34.061 -51.919 1.00 46.62 103 ALA A CA 1
ATOM 837 C C . ALA A 1 103 ? 39.836 -35.506 -52.438 1.00 46.62 103 ALA A C 1
ATOM 839 O O . ALA A 1 103 ? 40.446 -36.380 -51.825 1.00 46.62 103 ALA A O 1
ATOM 840 N N . THR A 1 104 ? 39.217 -35.781 -53.584 1.00 51.50 104 THR A N 1
ATOM 841 C CA . THR A 1 104 ? 39.588 -36.957 -54.375 1.00 51.50 104 THR A CA 1
ATOM 842 C C . THR A 1 104 ? 40.839 -36.615 -55.173 1.00 51.50 104 THR A C 1
ATOM 844 O O . THR A 1 104 ? 40.737 -35.937 -56.194 1.00 51.50 104 THR A O 1
ATOM 847 N N . THR A 1 105 ? 42.002 -37.054 -54.685 1.00 46.81 105 THR A N 1
ATOM 848 C CA . THR A 1 105 ? 43.183 -37.543 -55.436 1.00 46.81 105 THR A CA 1
ATOM 849 C C . THR A 1 105 ? 44.460 -37.235 -54.656 1.00 46.81 105 THR A C 1
ATOM 851 O O . THR A 1 105 ? 44.999 -36.140 -54.754 1.00 46.81 105 THR A O 1
ATOM 854 N N . ALA A 1 106 ? 44.955 -38.224 -53.913 1.00 41.94 106 ALA A N 1
ATOM 855 C CA . ALA A 1 106 ? 46.373 -38.589 -53.854 1.00 41.94 106 ALA A CA 1
ATOM 856 C C . ALA A 1 106 ? 46.509 -39.823 -52.954 1.00 41.94 106 ALA A C 1
ATOM 858 O O . ALA A 1 106 ? 46.473 -39.751 -51.729 1.00 41.94 106 ALA A O 1
ATOM 859 N N . MET A 1 107 ? 46.602 -40.980 -53.597 1.00 49.47 107 MET A N 1
ATOM 860 C CA . MET A 1 107 ? 46.911 -42.260 -52.973 1.00 49.47 107 MET A CA 1
ATOM 861 C C . MET A 1 107 ? 48.343 -42.260 -52.430 1.00 49.47 107 MET A C 1
ATOM 863 O O . MET A 1 107 ? 49.255 -41.911 -53.173 1.00 49.47 107 MET A O 1
ATOM 867 N N . ALA A 1 108 ? 48.554 -42.779 -51.219 1.00 41.53 108 ALA A N 1
ATOM 868 C CA . ALA A 1 108 ? 49.731 -43.587 -50.896 1.00 41.53 108 ALA A CA 1
ATOM 869 C C . ALA A 1 108 ? 49.496 -44.400 -49.611 1.00 41.53 108 ALA A C 1
ATOM 871 O O . ALA A 1 108 ? 49.091 -43.881 -48.578 1.00 41.53 108 ALA A O 1
ATOM 872 N N . ASN A 1 109 ? 49.745 -45.701 -49.726 1.00 43.47 109 ASN A N 1
ATOM 873 C CA . ASN A 1 109 ? 49.627 -46.744 -48.713 1.00 43.47 109 ASN A CA 1
ATOM 874 C C . ASN A 1 109 ? 50.682 -46.609 -47.599 1.00 43.47 109 ASN A C 1
ATOM 876 O O . ASN A 1 109 ? 51.848 -46.429 -47.938 1.00 43.47 109 ASN A O 1
ATOM 880 N N . LEU A 1 110 ? 50.332 -46.925 -46.340 1.00 43.97 110 LEU A N 1
ATOM 881 C CA . LEU A 1 110 ? 51.056 -47.963 -45.583 1.00 43.97 110 LEU A CA 1
ATOM 882 C C . LEU A 1 110 ? 50.273 -48.520 -44.369 1.00 43.97 110 LEU A C 1
ATOM 884 O O . LEU A 1 110 ? 49.939 -47.832 -43.415 1.00 43.97 110 LEU A O 1
ATOM 888 N N . LYS A 1 111 ? 50.034 -49.825 -44.475 1.00 39.09 111 LYS A N 1
ATOM 889 C CA . LYS A 1 111 ? 49.656 -50.885 -43.525 1.00 39.09 111 LYS A CA 1
ATOM 890 C C . LYS A 1 111 ? 50.290 -50.782 -42.118 1.00 39.09 111 LYS A C 1
ATOM 892 O O . LYS A 1 111 ? 51.508 -50.682 -42.060 1.00 39.09 111 LYS A O 1
ATOM 897 N N . MET A 1 112 ? 49.526 -50.992 -41.032 1.00 41.09 112 MET A N 1
ATOM 898 C CA . MET A 1 112 ? 49.678 -52.118 -40.069 1.00 41.09 112 MET A CA 1
ATOM 899 C C . MET A 1 112 ? 48.748 -52.003 -38.835 1.00 41.09 112 MET A C 1
ATOM 901 O O . MET A 1 112 ? 48.289 -50.932 -38.475 1.00 41.09 112 MET A O 1
ATOM 905 N N . TYR A 1 113 ? 48.490 -53.173 -38.253 1.00 36.19 113 TYR A N 1
ATOM 906 C CA . TYR A 1 113 ? 47.562 -53.627 -37.216 1.00 36.19 113 TYR A CA 1
ATOM 907 C C . TYR A 1 113 ? 47.602 -52.906 -35.858 1.00 36.19 113 TYR A C 1
ATOM 909 O O . TYR A 1 113 ? 48.661 -52.474 -35.415 1.00 36.19 113 TYR A O 1
ATOM 917 N N . GLY A 1 114 ? 46.492 -53.002 -35.111 1.00 39.28 114 GLY A N 1
ATOM 918 C CA . GLY A 1 114 ? 46.548 -53.007 -33.644 1.00 39.28 114 GLY A CA 1
ATOM 919 C C . GLY A 1 114 ? 45.258 -52.588 -32.949 1.00 39.28 114 GLY A C 1
ATOM 920 O O . GLY A 1 114 ? 45.089 -51.427 -32.612 1.00 39.28 114 GLY A O 1
ATOM 921 N N . GLN A 1 115 ? 44.360 -53.542 -32.719 1.00 46.88 115 GLN A N 1
ATOM 922 C CA . GLN A 1 115 ? 43.185 -53.414 -31.854 1.00 46.88 115 GLN A CA 1
ATOM 923 C C . GLN A 1 115 ? 43.596 -53.707 -30.401 1.00 46.88 115 GLN A C 1
ATOM 925 O O . GLN A 1 115 ? 44.059 -54.817 -30.158 1.00 46.88 115 GLN A O 1
ATOM 930 N N . HIS A 1 116 ? 43.423 -52.759 -29.465 1.00 39.34 116 HIS A N 1
ATOM 931 C CA . HIS A 1 116 ? 43.026 -53.011 -28.064 1.00 39.34 116 HIS A CA 1
ATOM 932 C C . HIS A 1 116 ? 42.948 -51.739 -27.188 1.00 39.34 116 HIS A C 1
ATOM 934 O O . HIS A 1 116 ? 43.810 -50.879 -27.298 1.00 39.34 116 HIS A O 1
ATOM 940 N N . ALA A 1 117 ? 41.969 -51.769 -26.262 1.00 41.06 117 ALA A N 1
ATOM 941 C CA . ALA A 1 117 ? 41.781 -51.001 -25.008 1.00 41.06 117 ALA A CA 1
ATOM 942 C C . ALA A 1 117 ? 41.412 -49.506 -25.158 1.00 41.06 117 ALA A C 1
ATOM 944 O O . ALA A 1 117 ? 42.138 -48.754 -25.788 1.00 41.06 117 ALA A O 1
ATOM 945 N N . ARG A 1 118 ? 40.167 -49.097 -24.839 1.00 49.25 118 ARG A N 1
ATOM 946 C CA . ARG A 1 118 ? 39.613 -48.735 -23.505 1.00 49.25 118 ARG A CA 1
ATOM 947 C C . ARG A 1 118 ? 40.422 -47.633 -22.823 1.00 49.25 118 ARG A C 1
ATOM 949 O O . ARG A 1 118 ? 41.566 -47.911 -22.513 1.00 49.25 118 ARG A O 1
ATOM 956 N N . ASP A 1 119 ? 39.781 -46.491 -22.576 1.00 48.41 119 ASP A N 1
ATOM 957 C CA . ASP A 1 119 ? 39.786 -45.783 -21.290 1.00 48.41 119 ASP A CA 1
ATOM 958 C C . ASP A 1 119 ? 38.544 -44.870 -21.220 1.00 48.41 119 ASP A C 1
ATOM 960 O O . ASP A 1 119 ? 38.156 -44.250 -22.216 1.00 48.41 119 ASP A O 1
ATOM 964 N N . ASP A 1 120 ? 37.881 -44.943 -20.067 1.00 50.12 120 ASP A N 1
ATOM 965 C CA . ASP A 1 120 ? 36.771 -44.122 -19.582 1.00 50.12 120 ASP A CA 1
ATOM 966 C C . ASP A 1 120 ? 37.237 -42.679 -19.310 1.00 50.12 120 ASP A C 1
ATOM 968 O O . ASP A 1 120 ? 38.413 -42.479 -19.031 1.00 50.12 120 ASP A O 1
ATOM 972 N N . ASP A 1 121 ? 36.322 -41.707 -19.361 1.00 48.72 121 ASP A N 1
ATOM 973 C CA . ASP A 1 121 ? 36.270 -40.592 -18.398 1.00 48.72 121 ASP A CA 1
ATOM 974 C C . ASP A 1 121 ? 34.923 -39.853 -18.553 1.00 48.72 121 ASP A C 1
ATOM 976 O O . ASP A 1 121 ? 34.637 -39.219 -19.575 1.00 48.72 121 ASP A O 1
ATOM 980 N N . ASP A 1 122 ? 34.077 -40.039 -17.536 1.00 51.19 122 ASP A N 1
ATOM 981 C CA . ASP A 1 122 ? 32.982 -39.150 -17.134 1.00 51.19 122 ASP A CA 1
ATOM 982 C C . ASP A 1 122 ? 33.588 -37.857 -16.568 1.00 51.19 122 ASP A C 1
ATOM 984 O O . ASP A 1 122 ? 34.579 -37.935 -15.852 1.00 51.19 122 ASP A O 1
ATOM 988 N N . ASP A 1 123 ? 32.956 -36.705 -16.805 1.00 53.44 123 ASP A N 1
ATOM 989 C CA . ASP A 1 123 ? 32.929 -35.620 -15.814 1.00 53.44 123 ASP A CA 1
ATOM 990 C C . ASP A 1 123 ? 31.702 -34.716 -16.053 1.00 53.44 123 ASP A C 1
ATOM 992 O O . ASP A 1 123 ? 31.550 -34.062 -17.092 1.00 53.44 123 ASP A O 1
ATOM 996 N N . ASP A 1 124 ? 30.802 -34.765 -15.068 1.00 49.88 124 ASP A N 1
ATOM 997 C CA . ASP A 1 124 ? 29.726 -33.817 -14.777 1.00 49.88 124 ASP A CA 1
ATOM 998 C C . ASP A 1 124 ? 30.340 -32.533 -14.197 1.00 49.88 124 ASP A C 1
ATOM 1000 O O . ASP A 1 124 ? 31.078 -32.606 -13.219 1.00 49.88 124 ASP A O 1
ATOM 1004 N N . ASP A 1 125 ? 29.946 -31.360 -14.699 1.00 58.44 125 ASP A N 1
ATOM 1005 C CA . ASP A 1 125 ? 30.135 -30.091 -13.986 1.00 58.44 125 ASP A CA 1
ATOM 1006 C C . ASP A 1 125 ? 28.789 -29.351 -13.890 1.00 58.44 125 ASP A C 1
ATOM 1008 O O . ASP A 1 125 ? 28.318 -28.698 -14.830 1.00 58.44 125 ASP A O 1
ATOM 1012 N N . GLU A 1 126 ? 28.160 -29.478 -12.717 1.00 55.22 126 GLU A N 1
ATOM 1013 C CA . GLU A 1 126 ? 27.231 -28.492 -12.169 1.00 55.22 126 GLU A CA 1
ATOM 1014 C C . GLU A 1 126 ? 28.030 -27.295 -11.643 1.00 55.22 126 GLU A C 1
ATOM 1016 O O . GLU A 1 126 ? 28.905 -27.475 -10.804 1.00 55.22 126 GLU A O 1
ATOM 1021 N N . ASP A 1 127 ? 27.651 -26.068 -12.014 1.00 56.28 127 ASP A N 1
ATOM 1022 C CA . ASP A 1 127 ? 28.031 -24.885 -11.237 1.00 56.28 127 ASP A CA 1
ATOM 1023 C C . ASP A 1 127 ? 26.834 -23.959 -10.996 1.00 56.28 127 ASP A C 1
ATOM 1025 O O . ASP A 1 127 ? 26.338 -23.225 -11.857 1.00 56.28 127 ASP A O 1
ATOM 1029 N N . SER A 1 128 ? 26.387 -24.043 -9.747 1.00 56.25 128 SER A N 1
ATOM 1030 C CA . SER A 1 128 ? 25.418 -23.210 -9.055 1.00 56.25 128 SER A CA 1
ATOM 1031 C C . SER A 1 128 ? 26.028 -21.846 -8.727 1.00 56.25 128 SER A C 1
ATOM 1033 O O . SER A 1 128 ? 26.936 -21.746 -7.905 1.00 56.25 128 SER A O 1
ATOM 1035 N N . TRP A 1 129 ? 25.491 -20.769 -9.303 1.00 55.19 129 TRP A N 1
ATOM 1036 C CA . TRP A 1 129 ? 25.763 -19.410 -8.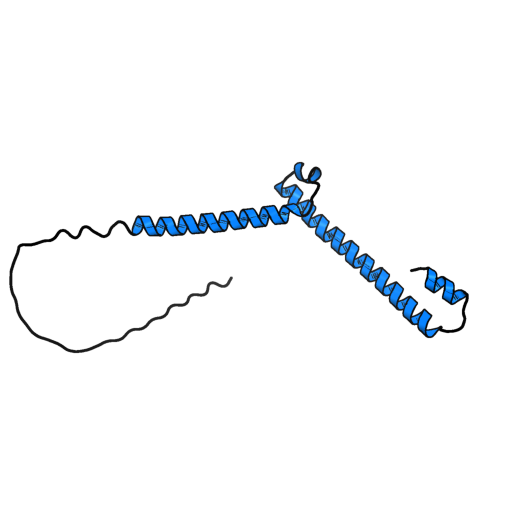827 1.00 55.19 129 TRP A CA 1
ATOM 1037 C C . TRP A 1 129 ? 24.614 -18.937 -7.944 1.00 55.19 129 TRP A C 1
ATOM 1039 O O . TRP A 1 129 ? 23.609 -18.409 -8.416 1.00 55.19 129 TRP A O 1
ATOM 1049 N N . SER A 1 130 ? 24.790 -19.143 -6.640 1.00 52.16 130 SER A N 1
ATOM 1050 C CA . SER A 1 130 ? 24.059 -18.423 -5.599 1.00 52.16 130 SER A CA 1
ATOM 1051 C C . SER A 1 130 ? 24.843 -17.176 -5.198 1.00 52.16 130 SER A C 1
ATOM 1053 O O . SER A 1 130 ? 25.982 -17.286 -4.745 1.00 52.16 130 SER A O 1
ATOM 1055 N N . LEU A 1 131 ? 24.204 -16.014 -5.328 1.00 43.50 131 LEU A N 1
ATOM 1056 C CA . LEU A 1 131 ? 24.435 -14.803 -4.537 1.00 43.50 131 LEU A CA 1
ATOM 1057 C C . LEU A 1 131 ? 23.102 -14.067 -4.394 1.00 43.50 131 LEU A C 1
ATOM 1059 O O . LEU A 1 131 ? 22.448 -13.843 -5.437 1.00 43.50 131 LEU A O 1
#

Sequence (131 aa):
MKSILLLEKQCTQGQNFFARMRDFLKEAEMEIKQVRCDEERALGRVKEITEYFHGDAAKEEAHPLRIFMVVRDFLSMLDHVCKEVSQQDRTVVGSARSFRMSATTAMANLKMYGQHARDDDDDDDEDSWSL

Organism: NCBI:txid422564

Mean predicted aligned error: 16.95 Å